Protein AF-A0A6A0H8P9-F1 (afdb_monomer_lite)

Structure (mmCIF, N/CA/C/O backbone):
data_AF-A0A6A0H8P9-F1
#
_entry.id   AF-A0A6A0H8P9-F1
#
loop_
_atom_site.group_PDB
_atom_site.id
_atom_site.type_symbol
_atom_site.label_atom_id
_atom_site.label_alt_id
_atom_site.label_comp_id
_atom_site.label_asym_id
_atom_site.label_entity_id
_atom_site.label_seq_id
_atom_site.pdbx_PDB_ins_code
_atom_site.Cartn_x
_atom_site.Cartn_y
_atom_site.Cartn_z
_atom_site.occupancy
_atom_site.B_iso_or_equiv
_atom_site.auth_seq_id
_atom_site.auth_comp_id
_atom_site.auth_asym_id
_atom_site.auth_atom_id
_atom_site.pdbx_PDB_model_num
ATOM 1 N N . MET A 1 1 ? 25.034 1.886 -21.764 1.00 33.44 1 MET A N 1
ATOM 2 C CA . MET A 1 1 ? 25.353 2.952 -20.780 1.00 33.44 1 MET A CA 1
ATOM 3 C C . MET A 1 1 ? 24.150 3.068 -19.848 1.00 33.44 1 MET A C 1
ATOM 5 O O . MET A 1 1 ? 23.112 3.533 -20.284 1.00 33.44 1 MET A O 1
ATOM 9 N N . ALA A 1 2 ? 24.211 2.507 -18.634 1.00 33.16 2 ALA A N 1
ATOM 10 C CA . ALA A 1 2 ? 23.040 2.436 -17.750 1.00 33.16 2 ALA A CA 1
ATOM 11 C C . ALA A 1 2 ? 22.608 3.848 -17.310 1.00 33.16 2 ALA A C 1
ATOM 13 O O . ALA A 1 2 ? 23.480 4.612 -16.888 1.00 33.16 2 ALA A O 1
ATOM 14 N N . PRO A 1 3 ? 21.312 4.214 -17.357 1.00 43.66 3 PRO A N 1
ATOM 15 C CA . PRO A 1 3 ? 20.876 5.457 -16.753 1.00 43.66 3 PRO A CA 1
ATOM 16 C C . PRO A 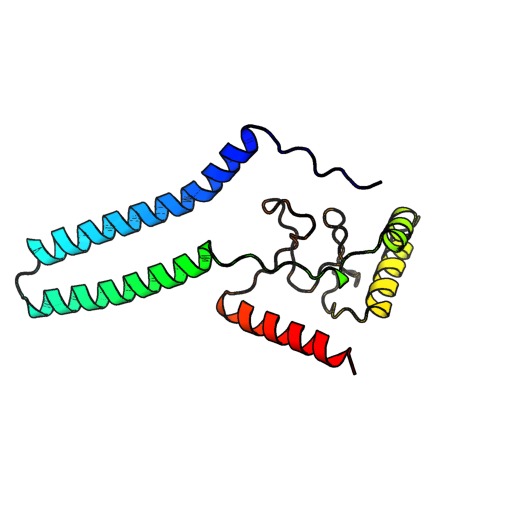1 3 ? 21.058 5.318 -15.243 1.00 43.66 3 PRO A C 1
ATOM 18 O O . PRO A 1 3 ? 20.444 4.487 -14.573 1.00 43.66 3 PRO A O 1
ATOM 21 N N . SER A 1 4 ? 21.978 6.120 -14.732 1.00 40.25 4 SER A N 1
ATOM 22 C CA . SER A 1 4 ? 22.275 6.310 -13.328 1.00 40.25 4 SER A CA 1
ATOM 23 C C . SER A 1 4 ? 21.009 6.746 -12.587 1.00 40.25 4 SER A C 1
ATOM 25 O O . SER A 1 4 ? 20.599 7.905 -12.609 1.00 40.25 4 SER A O 1
ATOM 27 N N . THR A 1 5 ? 20.379 5.801 -11.887 1.00 45.72 5 THR A N 1
ATOM 28 C CA . THR A 1 5 ? 19.373 6.064 -10.853 1.00 45.72 5 THR A CA 1
ATOM 29 C C . THR A 1 5 ? 20.071 6.663 -9.634 1.00 45.72 5 THR A C 1
ATOM 31 O O . THR A 1 5 ? 20.249 6.012 -8.608 1.00 45.72 5 THR A O 1
ATOM 34 N N . SER A 1 6 ? 20.554 7.894 -9.763 1.00 48.97 6 SER A N 1
ATOM 35 C CA . SER A 1 6 ? 21.305 8.579 -8.716 1.00 48.97 6 SER A CA 1
ATOM 36 C C . SER A 1 6 ? 20.880 10.035 -8.588 1.00 48.97 6 SER A C 1
ATOM 38 O O . SER A 1 6 ? 21.733 10.905 -8.617 1.00 48.97 6 SER A O 1
ATOM 40 N N . TYR A 1 7 ? 19.582 10.319 -8.441 1.00 45.12 7 TYR A N 1
ATOM 41 C CA . TYR A 1 7 ? 19.113 11.654 -8.039 1.00 45.12 7 TYR A CA 1
ATOM 42 C C . TYR A 1 7 ? 17.792 11.591 -7.261 1.00 45.12 7 TYR A C 1
ATOM 44 O O . TYR A 1 7 ? 16.760 12.049 -7.732 1.00 45.12 7 TYR A O 1
ATOM 52 N N . LEU A 1 8 ? 17.809 11.042 -6.043 1.00 48.59 8 LEU A N 1
ATOM 53 C CA . LEU A 1 8 ? 16.880 11.503 -4.999 1.00 48.59 8 LEU A CA 1
ATOM 54 C C . LEU A 1 8 ? 17.480 11.371 -3.589 1.00 48.59 8 LEU A C 1
ATOM 56 O O . LEU A 1 8 ? 16.804 11.047 -2.618 1.00 48.59 8 LEU A O 1
ATOM 60 N N . SER A 1 9 ? 18.777 11.630 -3.459 1.00 50.53 9 SER A N 1
ATOM 61 C CA . SER A 1 9 ? 19.473 11.778 -2.179 1.00 50.53 9 SER A CA 1
ATOM 62 C C . SER A 1 9 ? 19.507 13.264 -1.801 1.00 50.53 9 SER A C 1
ATOM 64 O O . SER A 1 9 ? 20.517 13.944 -1.932 1.00 50.53 9 SER A O 1
ATOM 66 N N . GLY A 1 10 ? 18.358 13.782 -1.365 1.00 55.12 10 GLY A N 1
ATOM 67 C CA . GLY A 1 10 ? 18.210 15.119 -0.784 1.00 55.12 10 GLY A CA 1
ATOM 68 C C . GLY A 1 10 ? 17.041 15.157 0.211 1.00 55.12 10 GLY A C 1
ATOM 69 O O . GLY A 1 10 ? 16.266 14.200 0.250 1.00 55.12 10 GLY A O 1
ATOM 70 N N . PRO A 1 11 ? 16.850 16.248 0.982 1.00 54.53 11 PRO A N 1
ATOM 71 C CA . PRO A 1 11 ? 15.748 16.413 1.953 1.00 54.53 11 PRO A CA 1
ATOM 72 C C . PRO A 1 11 ? 14.340 16.169 1.365 1.00 54.53 11 PRO A C 1
ATOM 74 O O . PRO A 1 11 ? 13.385 15.891 2.092 1.00 54.53 11 PRO A O 1
ATOM 77 N N . CYS A 1 12 ? 14.223 16.190 0.036 1.00 58.97 12 CYS A N 1
ATOM 78 C CA . CYS A 1 12 ? 13.029 15.829 -0.716 1.00 58.97 12 CYS A CA 1
ATOM 79 C C . CYS A 1 12 ? 12.606 14.351 -0.538 1.00 58.97 12 CYS A C 1
ATOM 81 O O . CYS A 1 12 ? 11.412 14.072 -0.478 1.00 58.97 12 CYS A O 1
ATOM 83 N N . SER A 1 13 ? 13.533 13.398 -0.360 1.00 61.88 13 SER A N 1
ATOM 84 C CA . SER A 1 13 ? 13.171 11.982 -0.151 1.00 61.88 13 SER A CA 1
ATOM 85 C C . SER A 1 13 ? 12.577 11.719 1.232 1.00 61.88 13 SER A C 1
ATOM 87 O O . SER A 1 13 ? 11.653 10.916 1.359 1.00 61.88 13 SER A O 1
ATOM 89 N N . LEU A 1 14 ? 13.039 12.443 2.258 1.00 66.19 14 LEU A N 1
ATOM 90 C CA . LEU A 1 14 ? 12.452 12.396 3.597 1.00 66.19 14 LEU A CA 1
ATOM 91 C C . LEU A 1 14 ? 11.044 13.001 3.587 1.00 66.19 14 LEU A C 1
ATOM 93 O O . LEU A 1 14 ? 10.121 12.397 4.125 1.00 66.19 14 LEU A O 1
ATOM 97 N N . CYS A 1 15 ? 10.861 14.139 2.911 1.00 67.25 15 CYS A N 1
ATOM 98 C CA . CYS A 1 15 ? 9.558 14.788 2.774 1.00 67.25 15 CYS A CA 1
ATOM 99 C C . CYS A 1 15 ? 8.548 13.890 2.037 1.00 67.25 15 CYS A C 1
ATOM 101 O O . CYS A 1 15 ? 7.428 13.703 2.503 1.00 67.25 15 CYS A O 1
ATOM 103 N N . LEU A 1 16 ? 8.965 13.236 0.948 1.00 67.38 16 LEU A N 1
ATOM 104 C CA . LEU A 1 16 ? 8.132 12.269 0.226 1.00 67.38 16 LEU A CA 1
ATOM 105 C C . LEU A 1 16 ? 7.832 11.021 1.062 1.00 67.38 16 LEU A C 1
ATOM 107 O O . LEU A 1 16 ? 6.720 10.500 1.014 1.00 67.38 16 LEU A O 1
ATOM 111 N N . ARG A 1 17 ? 8.790 10.549 1.867 1.00 69.50 17 ARG A N 1
ATOM 112 C CA . ARG A 1 17 ? 8.567 9.427 2.785 1.00 69.50 17 ARG A CA 1
ATOM 113 C C . ARG A 1 17 ? 7.538 9.796 3.852 1.00 69.50 17 ARG A C 1
ATOM 115 O O . ARG A 1 17 ? 6.608 9.028 4.058 1.00 69.50 17 ARG A O 1
ATOM 122 N N . VAL A 1 18 ? 7.644 10.975 4.464 1.00 75.25 18 VAL A N 1
ATOM 123 C CA . VAL A 1 18 ? 6.668 11.479 5.448 1.00 75.25 18 VAL A CA 1
ATOM 124 C C . VAL A 1 18 ? 5.295 11.7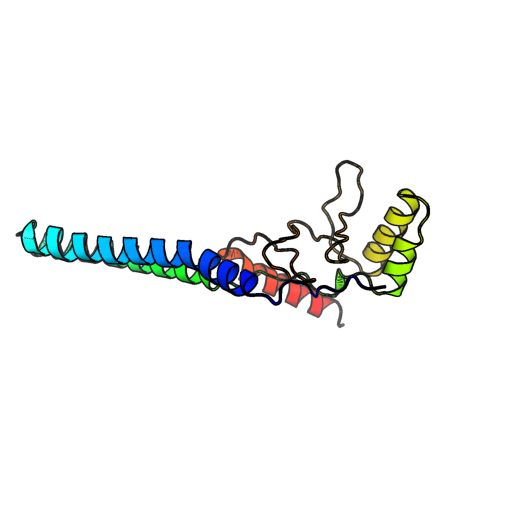00 4.806 1.00 75.25 18 VAL A C 1
ATOM 126 O O . VAL A 1 18 ? 4.288 11.264 5.359 1.00 75.25 18 VAL A O 1
ATOM 129 N N . ALA A 1 19 ? 5.240 12.279 3.605 1.00 76.25 19 ALA A N 1
ATOM 130 C CA . ALA A 1 19 ? 3.993 12.480 2.868 1.00 76.25 19 ALA A CA 1
ATOM 131 C C . ALA A 1 19 ? 3.279 11.156 2.541 1.00 76.25 19 ALA A C 1
ATOM 133 O O . ALA A 1 19 ? 2.052 11.107 2.562 1.00 76.25 19 ALA A O 1
ATOM 134 N N . LYS A 1 20 ? 4.021 10.061 2.311 1.00 76.31 20 LYS A N 1
ATOM 135 C CA . LYS A 1 20 ? 3.437 8.718 2.129 1.00 76.31 20 LYS A CA 1
ATOM 136 C C . LYS A 1 20 ? 2.818 8.151 3.412 1.00 76.31 20 LYS A C 1
ATOM 138 O O . LYS A 1 20 ? 1.860 7.391 3.320 1.00 76.31 20 LYS A O 1
ATOM 143 N N . TRP A 1 21 ? 3.318 8.531 4.590 1.00 82.44 21 TRP A N 1
ATOM 144 C CA . TRP A 1 21 ? 2.764 8.104 5.885 1.00 82.44 21 TRP A CA 1
ATOM 145 C C . TRP A 1 21 ? 1.622 8.991 6.390 1.00 82.44 21 TRP A C 1
ATOM 147 O O . TRP A 1 21 ? 0.825 8.543 7.211 1.00 82.44 21 TRP A O 1
ATOM 157 N N . LEU A 1 22 ? 1.490 10.216 5.879 1.00 84.31 22 LEU A N 1
ATOM 158 C CA . LEU A 1 22 ? 0.408 11.139 6.229 1.00 84.31 22 LEU A CA 1
ATOM 159 C C . LEU A 1 22 ? -1.004 10.533 6.085 1.00 84.31 22 LEU A C 1
ATOM 161 O O . LEU A 1 22 ? -1.755 10.598 7.062 1.00 84.31 22 LEU A O 1
ATOM 165 N N . PRO A 1 23 ? -1.388 9.898 4.955 1.00 84.75 23 PRO A N 1
ATOM 166 C CA . PRO A 1 23 ? -2.704 9.268 4.846 1.00 84.75 23 PRO A CA 1
ATOM 167 C C . PRO A 1 23 ? -2.874 8.121 5.848 1.00 84.75 23 PRO A C 1
ATOM 169 O O . PRO A 1 23 ? -3.951 7.960 6.413 1.00 84.75 23 PRO A O 1
ATOM 172 N N . VAL A 1 24 ? -1.808 7.367 6.132 1.00 87.31 24 VAL A N 1
ATOM 173 C CA . VAL A 1 24 ? -1.862 6.248 7.080 1.00 87.31 24 VAL A CA 1
ATOM 174 C C . VAL A 1 24 ? -2.147 6.738 8.500 1.00 87.31 24 VAL A C 1
ATOM 176 O O . VAL A 1 24 ? -3.027 6.204 9.176 1.00 87.31 24 VAL A O 1
ATOM 179 N N . ILE A 1 25 ? -1.431 7.776 8.938 1.00 88.44 25 ILE A N 1
ATOM 180 C CA . ILE A 1 25 ? -1.594 8.383 10.264 1.00 88.44 25 ILE A CA 1
ATOM 181 C C . ILE A 1 25 ? -2.987 9.006 10.401 1.00 88.44 25 ILE A C 1
ATOM 183 O O . ILE A 1 25 ? -3.626 8.848 11.439 1.00 88.44 25 ILE A O 1
ATOM 187 N N . PHE A 1 26 ? -3.483 9.666 9.351 1.00 90.50 26 PHE A N 1
ATOM 188 C CA . PHE A 1 26 ? -4.811 10.280 9.348 1.00 90.50 26 PHE A CA 1
ATOM 189 C C . PHE A 1 26 ? -5.931 9.253 9.567 1.00 90.50 26 PHE A C 1
ATOM 191 O O . PHE A 1 26 ? -6.801 9.459 10.415 1.00 90.50 26 PHE A O 1
ATOM 198 N N . ILE A 1 27 ? -5.881 8.116 8.866 1.00 90.12 27 ILE A N 1
ATOM 199 C CA . ILE A 1 27 ? -6.868 7.041 9.039 1.00 90.12 27 ILE A CA 1
ATOM 200 C C . ILE A 1 27 ? -6.793 6.448 10.450 1.00 90.12 27 ILE A C 1
ATOM 202 O O . ILE A 1 27 ? -7.827 6.280 11.095 1.00 90.12 27 ILE A O 1
ATOM 206 N N . VAL A 1 28 ? -5.588 6.191 10.971 1.00 89.38 28 VAL A N 1
ATOM 207 C CA . VAL A 1 28 ? -5.415 5.683 12.343 1.00 89.38 28 VAL A CA 1
ATOM 208 C C . VAL A 1 28 ? -5.983 6.666 13.371 1.00 89.38 28 VAL A C 1
ATOM 210 O O . VAL A 1 28 ? -6.687 6.247 14.288 1.00 89.38 28 VAL A O 1
ATOM 213 N N . ALA A 1 29 ? -5.754 7.970 13.199 1.00 92.12 29 ALA A N 1
ATOM 214 C CA . ALA A 1 29 ? -6.284 8.996 14.094 1.00 92.12 29 ALA A CA 1
ATOM 215 C C . ALA A 1 29 ? -7.823 9.010 14.122 1.00 92.12 29 ALA A C 1
ATOM 217 O O . ALA A 1 29 ? -8.416 9.038 15.202 1.00 92.12 29 ALA A O 1
ATOM 218 N N . ILE A 1 30 ? -8.479 8.925 12.958 1.00 92.44 30 ILE A N 1
ATOM 219 C CA . ILE A 1 30 ? -9.948 8.855 12.868 1.00 92.44 30 ILE A CA 1
ATOM 220 C C . ILE A 1 30 ? -10.485 7.587 13.543 1.00 92.44 30 ILE A C 1
ATOM 222 O O . ILE A 1 30 ? -11.488 7.638 14.257 1.00 92.44 30 ILE A O 1
ATOM 226 N N . VAL A 1 31 ? -9.823 6.444 13.357 1.00 91.31 31 VAL A N 1
ATOM 227 C CA . VAL A 1 31 ? -10.237 5.169 13.968 1.00 91.31 31 VAL A CA 1
ATOM 228 C C . VAL A 1 31 ? -10.114 5.221 15.492 1.00 91.31 31 VAL A C 1
ATOM 230 O O . VAL A 1 31 ? -11.041 4.829 16.197 1.00 91.31 31 VAL A O 1
ATOM 233 N N . VAL A 1 32 ? -9.020 5.771 16.023 1.00 90.38 32 VAL A N 1
ATOM 234 C CA . VAL A 1 32 ? -8.843 5.947 17.475 1.00 90.38 32 VAL A CA 1
ATOM 235 C C . VAL A 1 32 ? -9.894 6.901 18.047 1.00 90.38 32 VAL A C 1
ATOM 237 O O . VAL A 1 32 ? -10.493 6.618 19.086 1.00 90.38 32 VAL A O 1
ATOM 240 N N . TRP A 1 33 ? -10.163 8.012 17.360 1.00 92.56 33 TRP A N 1
ATOM 241 C CA . TRP A 1 33 ? -11.166 8.975 17.807 1.00 92.56 33 TRP A CA 1
ATOM 242 C C . TRP A 1 33 ? -12.586 8.395 17.776 1.00 92.56 33 TRP A C 1
ATOM 244 O O . TRP A 1 33 ? -13.336 8.535 18.742 1.00 92.56 33 TRP A O 1
ATOM 254 N N . SER A 1 34 ? -12.948 7.684 16.705 1.00 91.56 34 SER A N 1
ATOM 255 C CA . SER A 1 34 ? -14.252 7.017 16.600 1.00 91.56 34 SER A CA 1
ATOM 256 C C . SER A 1 34 ? -14.425 5.910 17.644 1.00 91.56 34 SER A C 1
ATOM 258 O O . SER A 1 34 ? -15.503 5.804 18.228 1.00 91.56 34 SER A O 1
ATOM 260 N N . TYR A 1 35 ? -13.361 5.165 17.974 1.00 90.38 35 TYR A N 1
ATOM 261 C CA . TYR A 1 35 ? -13.358 4.212 19.088 1.00 90.38 35 TYR A CA 1
ATOM 262 C C . TYR A 1 35 ? -13.681 4.892 20.418 1.00 90.38 35 TYR A C 1
ATOM 264 O O . TYR A 1 35 ? -14.563 4.437 21.149 1.00 90.38 35 TYR A O 1
ATOM 272 N N . TYR A 1 36 ? -13.018 6.010 20.712 1.00 90.12 36 TYR A N 1
ATOM 273 C CA . TYR A 1 36 ? -13.291 6.783 21.920 1.00 90.12 36 TYR A CA 1
ATOM 274 C C . TYR A 1 36 ? -14.746 7.273 21.967 1.00 90.12 36 TYR A C 1
ATOM 276 O O . TYR A 1 36 ? -15.435 7.061 22.966 1.00 90.12 36 TYR A O 1
ATOM 284 N N . ALA A 1 37 ? -15.243 7.865 20.877 1.00 89.44 37 ALA A N 1
ATOM 285 C CA . ALA A 1 37 ? -16.615 8.359 20.800 1.00 89.44 37 ALA A CA 1
ATOM 286 C C . ALA A 1 37 ? -17.647 7.231 20.997 1.00 89.44 37 ALA A C 1
ATOM 288 O O . ALA A 1 37 ? -18.588 7.376 21.778 1.00 89.44 37 ALA A O 1
ATOM 289 N N . TYR A 1 38 ? -17.451 6.079 20.356 1.00 87.50 38 TYR A N 1
ATOM 290 C CA . TYR A 1 38 ? -18.391 4.961 20.424 1.00 87.50 38 TYR A CA 1
ATOM 291 C C . TYR A 1 38 ? -18.393 4.255 21.791 1.00 87.50 38 TYR A C 1
ATOM 293 O O . TYR A 1 38 ? -19.452 3.930 22.338 1.00 87.50 38 TYR A O 1
ATOM 301 N N . VAL A 1 39 ? -17.215 4.023 22.378 1.00 86.88 39 VAL A N 1
ATOM 302 C CA . VAL A 1 39 ? -17.097 3.313 23.662 1.00 86.88 39 VAL A CA 1
ATOM 303 C C . VAL A 1 39 ? -17.484 4.211 24.834 1.00 86.88 39 VAL A C 1
ATOM 305 O O . VAL A 1 39 ? -18.193 3.764 25.733 1.00 86.88 39 VAL A O 1
ATOM 308 N N . ILE A 1 40 ? -17.067 5.477 24.835 1.00 83.31 40 ILE A N 1
ATOM 309 C CA . ILE A 1 40 ? -17.332 6.376 25.961 1.00 83.31 40 ILE A CA 1
ATOM 310 C C . ILE A 1 40 ? -18.692 7.057 25.808 1.00 83.31 40 ILE A C 1
ATOM 312 O O . ILE A 1 40 ? -19.553 6.895 26.670 1.00 83.31 40 ILE A O 1
ATOM 316 N N . GLN A 1 41 ? -18.942 7.775 24.710 1.00 83.00 41 GLN A N 1
ATOM 317 C CA . GLN A 1 41 ? -20.176 8.563 24.611 1.00 83.00 41 GLN A CA 1
ATOM 318 C C . GLN A 1 41 ? -21.417 7.692 24.409 1.00 83.00 41 GLN A C 1
ATOM 320 O O . GLN A 1 41 ? -22.440 7.899 25.062 1.00 83.00 41 GLN A O 1
ATOM 325 N N . LEU A 1 42 ? -21.334 6.677 23.550 1.00 81.69 42 LEU A N 1
ATOM 326 C CA . LEU A 1 42 ? -22.507 5.870 23.219 1.00 81.69 42 LEU A CA 1
ATOM 327 C C . LEU A 1 42 ? -22.760 4.769 24.261 1.00 81.69 42 LEU A C 1
ATOM 329 O O . LEU A 1 42 ? -23.876 4.614 24.753 1.00 81.69 42 LEU A O 1
ATOM 333 N N . ASN A 1 43 ? -21.720 4.031 24.658 1.00 79.44 43 ASN A N 1
ATOM 334 C CA . ASN A 1 43 ? -21.880 2.880 25.552 1.00 79.44 43 ASN A CA 1
ATOM 335 C C . ASN A 1 43 ? -21.887 3.223 27.050 1.00 79.44 43 ASN A C 1
ATOM 337 O O . ASN A 1 43 ? -22.472 2.466 27.825 1.00 79.44 43 ASN A O 1
ATOM 341 N N . ILE A 1 44 ? -21.232 4.300 27.501 1.00 76.38 44 ILE A N 1
ATOM 342 C CA . ILE A 1 44 ? -21.242 4.682 28.927 1.00 76.38 44 ILE A CA 1
ATOM 343 C C . ILE A 1 44 ? -22.325 5.719 29.217 1.00 76.38 44 ILE A C 1
ATOM 345 O O . ILE A 1 44 ? -22.999 5.584 30.232 1.00 76.38 44 ILE A O 1
ATOM 349 N N . LEU A 1 45 ? -22.512 6.714 28.344 1.00 76.62 45 LEU A N 1
ATOM 350 C CA . LEU A 1 45 ? -23.395 7.848 28.643 1.00 76.62 45 LEU A CA 1
ATOM 351 C C . LEU A 1 45 ? -24.819 7.713 28.081 1.00 76.62 45 LEU A C 1
ATOM 353 O O . LEU A 1 45 ? -25.716 8.357 28.610 1.00 76.62 45 LEU A O 1
ATOM 357 N N . THR A 1 46 ? -25.048 6.905 27.036 1.00 80.75 46 THR A N 1
ATOM 358 C CA . THR A 1 46 ? -26.357 6.862 26.342 1.00 80.75 46 THR A CA 1
ATOM 359 C C . THR A 1 46 ? -27.154 5.577 26.593 1.00 80.75 46 THR A C 1
ATOM 361 O O . THR A 1 46 ? -28.378 5.622 26.691 1.00 80.75 46 THR A O 1
ATOM 364 N N . ILE A 1 47 ? -26.502 4.412 26.676 1.00 82.12 47 ILE A N 1
ATOM 365 C CA . ILE A 1 47 ? -27.197 3.119 26.809 1.00 82.12 47 ILE A CA 1
ATOM 366 C C . ILE A 1 47 ? -27.186 2.633 28.261 1.00 82.12 47 ILE A C 1
ATOM 368 O O . ILE A 1 47 ? -26.161 2.189 28.770 1.00 82.12 47 ILE A O 1
ATOM 372 N N . GLU A 1 48 ? -28.360 2.626 28.893 1.00 81.06 48 GLU A N 1
ATOM 373 C CA . GLU A 1 48 ? -28.541 2.149 30.274 1.00 81.06 48 GLU A CA 1
ATOM 374 C C . GLU A 1 48 ? -28.601 0.611 30.382 1.00 81.06 48 GLU A C 1
ATOM 376 O O . GLU A 1 48 ? -28.196 0.024 31.383 1.00 81.06 48 GLU A O 1
ATOM 381 N N . SER A 1 49 ? -29.082 -0.078 29.337 1.00 88.12 49 SER A N 1
ATOM 382 C CA . SER A 1 49 ? -29.238 -1.540 29.350 1.00 88.12 49 SER A CA 1
ATOM 383 C C . SER A 1 49 ? -27.918 -2.270 29.082 1.00 88.12 49 SER A C 1
ATOM 385 O O . SER A 1 49 ? -27.356 -2.184 27.987 1.00 88.12 49 SER A O 1
ATOM 387 N N . ILE A 1 50 ? -27.488 -3.085 30.051 1.00 85.56 50 ILE A N 1
ATOM 388 C CA . ILE A 1 50 ? -26.254 -3.887 29.987 1.00 85.56 50 ILE A CA 1
ATOM 389 C C . ILE A 1 50 ? -26.250 -4.830 28.774 1.00 85.56 50 ILE A C 1
ATOM 391 O O . ILE A 1 50 ? -25.241 -4.937 28.085 1.00 85.56 50 ILE A O 1
ATOM 395 N N . VAL A 1 51 ? -27.378 -5.476 28.459 1.00 88.62 51 VAL A N 1
ATOM 396 C CA . VAL A 1 51 ? -27.458 -6.441 27.345 1.00 88.62 51 VAL A CA 1
ATOM 397 C C . VAL A 1 51 ? -27.213 -5.757 25.997 1.00 88.62 51 VAL A C 1
ATOM 399 O O . VAL A 1 51 ? -26.421 -6.242 25.189 1.00 88.62 51 VAL A O 1
ATOM 402 N N . LYS A 1 52 ? -27.844 -4.596 25.767 1.00 85.94 52 LYS A N 1
ATOM 403 C CA . LYS A 1 52 ? -27.664 -3.817 24.530 1.00 85.94 52 LYS A CA 1
ATOM 404 C C . LYS A 1 52 ? -26.233 -3.291 24.414 1.00 85.94 52 LYS A C 1
ATOM 406 O O . LYS A 1 52 ? -25.636 -3.393 23.347 1.00 85.94 52 LYS A O 1
ATOM 411 N N . LYS A 1 53 ? -25.673 -2.796 25.521 1.00 86.12 53 LYS A N 1
ATOM 412 C CA . LYS A 1 53 ? -24.284 -2.329 25.614 1.00 86.12 53 LYS A CA 1
ATOM 413 C C . LYS A 1 53 ? -23.290 -3.424 25.219 1.00 86.12 53 LYS A C 1
ATOM 415 O O . LYS A 1 53 ? -22.436 -3.206 24.365 1.00 86.12 53 LYS A O 1
ATOM 420 N N . THR A 1 54 ? -23.442 -4.625 25.778 1.00 87.38 54 THR A N 1
ATOM 421 C CA . THR A 1 54 ? -22.574 -5.766 25.454 1.00 87.38 54 THR A CA 1
ATOM 422 C C . THR A 1 54 ? -22.670 -6.151 23.979 1.00 87.38 54 THR A C 1
ATOM 424 O O . THR A 1 54 ? -21.642 -6.347 23.336 1.00 87.38 54 THR A O 1
ATOM 427 N N . LEU A 1 55 ? -23.880 -6.209 23.414 1.00 90.12 55 LEU A N 1
ATOM 428 C CA . LEU A 1 55 ? -24.078 -6.592 22.014 1.00 90.12 55 LEU A CA 1
ATOM 429 C C . LEU A 1 55 ? -23.475 -5.564 21.043 1.00 90.12 55 LEU A C 1
ATOM 431 O O . LEU A 1 55 ? -22.761 -5.939 20.113 1.00 90.12 55 LEU A O 1
ATOM 435 N N . TYR A 1 56 ? -23.694 -4.270 21.286 1.00 86.88 56 TYR A N 1
ATOM 436 C CA . TYR A 1 56 ? -23.128 -3.200 20.464 1.00 86.88 56 TYR A CA 1
ATOM 437 C C . TYR A 1 56 ? -21.606 -3.102 20.563 1.00 86.88 56 TYR A C 1
ATOM 439 O O . TYR A 1 56 ? -20.959 -2.823 19.551 1.00 86.88 56 TYR A O 1
ATOM 447 N N . LEU A 1 57 ? -21.022 -3.346 21.742 1.00 88.56 57 LEU A N 1
ATOM 448 C CA . LEU A 1 57 ? -19.569 -3.431 21.898 1.00 88.56 57 LEU A CA 1
ATOM 449 C C . LEU A 1 57 ? -18.997 -4.639 21.162 1.00 88.56 57 LEU A C 1
ATOM 451 O O . LEU A 1 57 ? -17.976 -4.497 20.494 1.00 88.56 57 LEU A O 1
ATOM 455 N N . LEU A 1 58 ? -19.645 -5.802 21.252 1.00 91.25 58 LEU A N 1
ATOM 456 C CA . LEU A 1 58 ? -19.163 -7.028 20.622 1.00 91.25 58 LEU A CA 1
ATOM 457 C C . LEU A 1 58 ? -19.127 -6.892 19.097 1.00 91.25 58 LEU A C 1
ATOM 459 O O . LEU A 1 58 ? -18.081 -7.114 18.492 1.00 91.25 58 LEU A O 1
ATOM 463 N N . VAL A 1 59 ? -20.232 -6.459 18.481 1.00 91.19 59 VAL A N 1
ATOM 464 C CA . VAL A 1 59 ? -20.298 -6.254 17.023 1.00 91.19 59 VAL A CA 1
ATOM 465 C C . VAL A 1 59 ? -19.260 -5.228 16.571 1.00 91.19 59 VAL A C 1
ATOM 467 O O . VAL A 1 59 ? -18.545 -5.456 15.596 1.00 91.19 59 VAL A O 1
ATOM 470 N N . TYR A 1 60 ? -19.124 -4.126 17.308 1.00 89.06 60 TYR A N 1
ATOM 471 C CA . TYR A 1 60 ? -18.150 -3.090 16.992 1.00 89.06 60 TYR A CA 1
ATOM 472 C C . TYR A 1 60 ? -16.703 -3.601 17.046 1.00 89.06 60 TYR A C 1
ATOM 474 O O . TYR A 1 60 ? -15.931 -3.332 16.130 1.00 89.06 60 TYR A O 1
ATOM 482 N N . HIS A 1 61 ? -16.335 -4.385 18.065 1.00 90.38 61 HIS A N 1
ATOM 483 C CA . HIS A 1 61 ? -14.986 -4.950 18.164 1.00 90.38 61 HIS A CA 1
ATOM 484 C C . HIS A 1 61 ? -14.692 -5.948 17.045 1.00 90.38 61 HIS A C 1
ATOM 486 O O . HIS A 1 61 ? -13.590 -5.929 16.505 1.00 90.38 61 HIS A O 1
ATOM 492 N N . VAL A 1 62 ? -15.662 -6.778 16.648 1.00 92.69 62 VAL A N 1
ATOM 493 C CA . VAL A 1 62 ? -15.492 -7.687 15.501 1.00 92.69 62 VAL A CA 1
ATOM 494 C C . VAL A 1 62 ? -15.200 -6.892 14.226 1.00 92.69 62 VAL A C 1
ATOM 496 O O . VAL A 1 62 ? -14.242 -7.199 13.517 1.00 92.69 62 VAL A O 1
ATOM 499 N N . LEU A 1 63 ? -15.969 -5.833 13.960 1.00 90.94 63 LEU A N 1
ATOM 500 C CA . LEU A 1 63 ? -15.741 -4.959 12.807 1.00 90.94 63 LEU A CA 1
ATOM 501 C C . LEU A 1 63 ? -14.391 -4.236 12.888 1.00 90.94 63 LEU A C 1
ATOM 503 O O . LEU A 1 63 ? -13.689 -4.150 11.883 1.00 90.94 63 LEU A O 1
ATOM 507 N N . LEU A 1 64 ? -13.998 -3.764 14.074 1.00 90.31 64 LEU A N 1
ATOM 508 C CA . LEU A 1 64 ? -12.713 -3.101 14.295 1.00 90.31 64 LEU A CA 1
ATOM 509 C C . LEU A 1 64 ? -11.537 -4.049 14.045 1.00 90.31 64 LEU A C 1
ATOM 511 O O . LEU A 1 64 ? -10.564 -3.651 13.411 1.00 90.31 64 LEU A O 1
ATOM 515 N N . ILE A 1 65 ? -11.629 -5.300 14.502 1.00 91.50 65 ILE A N 1
ATOM 516 C CA . ILE A 1 65 ? -10.604 -6.325 14.275 1.00 91.50 65 ILE A CA 1
ATOM 517 C C . ILE A 1 65 ? -10.493 -6.640 12.782 1.00 91.50 65 ILE A C 1
ATOM 519 O O . ILE A 1 65 ? -9.386 -6.657 12.251 1.00 91.50 65 ILE A O 1
ATOM 523 N N . LEU A 1 66 ? -11.618 -6.837 12.086 1.00 89.50 66 LEU A N 1
ATOM 524 C CA . LEU A 1 66 ? -11.622 -7.082 10.639 1.00 89.50 66 LEU A CA 1
ATOM 525 C C . LEU A 1 66 ? -11.044 -5.894 9.859 1.00 89.50 66 LEU A C 1
ATOM 527 O O . LEU A 1 66 ? -10.226 -6.080 8.954 1.00 89.50 66 LEU A O 1
ATOM 531 N N . PHE A 1 67 ? -11.420 -4.671 10.237 1.00 89.50 67 PHE A N 1
ATOM 532 C CA . PHE A 1 67 ? -10.872 -3.451 9.656 1.00 89.50 67 PHE A CA 1
ATOM 533 C C . PHE A 1 67 ? -9.361 -3.369 9.890 1.00 89.50 67 PHE A C 1
ATOM 535 O O . PHE A 1 67 ? -8.607 -3.268 8.926 1.00 89.50 67 PHE A O 1
ATOM 542 N N . ALA A 1 68 ? -8.907 -3.493 11.139 1.00 88.69 68 ALA A N 1
ATOM 543 C CA . ALA A 1 68 ? -7.493 -3.434 11.493 1.00 88.69 68 ALA A CA 1
ATOM 544 C C . ALA A 1 68 ? -6.680 -4.517 10.774 1.00 88.69 68 ALA A C 1
ATOM 546 O O . ALA A 1 68 ? -5.600 -4.227 10.268 1.00 88.69 68 ALA A O 1
ATOM 547 N N . TRP A 1 69 ? -7.218 -5.734 10.658 1.00 86.81 69 TRP A N 1
ATOM 548 C CA . TRP A 1 69 ? -6.590 -6.828 9.923 1.00 86.81 69 TRP A CA 1
ATOM 549 C C . TRP A 1 69 ? -6.430 -6.501 8.437 1.00 86.81 69 TRP A C 1
ATOM 551 O O . TRP A 1 69 ? -5.327 -6.570 7.901 1.00 86.81 69 TRP A O 1
ATOM 561 N N . SER A 1 70 ? -7.512 -6.101 7.763 1.00 85.75 70 SER A N 1
ATOM 562 C CA . SER A 1 70 ? -7.469 -5.749 6.336 1.00 85.75 70 SER A CA 1
ATOM 563 C C . SER A 1 70 ? -6.559 -4.545 6.056 1.00 85.75 70 SER A C 1
ATOM 565 O O . SER A 1 70 ? -5.816 -4.529 5.072 1.00 85.75 70 SER A O 1
ATOM 567 N N . TYR A 1 71 ? -6.553 -3.565 6.958 1.00 87.25 71 TYR A N 1
ATOM 568 C CA . TYR A 1 71 ? -5.719 -2.375 6.873 1.00 87.25 71 TYR A CA 1
ATOM 569 C C . TYR A 1 71 ? -4.240 -2.701 7.088 1.00 87.25 71 TYR A C 1
ATOM 571 O O . TYR A 1 71 ? -3.390 -2.255 6.318 1.00 87.25 71 TYR A O 1
ATOM 579 N N . TRP A 1 72 ? -3.938 -3.549 8.076 1.00 83.44 72 TRP A N 1
ATOM 580 C CA . TRP A 1 72 ? -2.594 -4.067 8.314 1.00 83.44 72 TRP A CA 1
ATOM 581 C C . TRP A 1 72 ? -2.059 -4.786 7.079 1.00 83.44 72 TRP A C 1
ATOM 583 O O . TRP A 1 72 ? -0.977 -4.460 6.597 1.00 83.44 72 TRP A O 1
ATOM 593 N N . GLN A 1 73 ? -2.844 -5.709 6.516 1.00 79.12 73 GLN A N 1
ATOM 594 C CA . GLN A 1 73 ? -2.477 -6.390 5.276 1.00 79.12 73 GLN A CA 1
ATOM 595 C C . GLN A 1 73 ? -2.230 -5.375 4.153 1.00 79.12 73 GLN A C 1
ATOM 597 O O . GLN A 1 73 ? -1.219 -5.464 3.474 1.00 79.12 73 GLN A O 1
ATOM 602 N N . THR A 1 74 ? -3.074 -4.357 3.991 1.00 81.06 74 THR A N 1
ATOM 603 C CA . THR A 1 74 ? -2.906 -3.357 2.921 1.00 81.06 74 THR A CA 1
ATOM 604 C C . THR A 1 74 ? -1.614 -2.540 3.052 1.00 81.06 74 THR A C 1
ATOM 606 O O . THR A 1 74 ? -0.978 -2.250 2.043 1.00 81.06 74 THR A O 1
ATOM 609 N N . ILE A 1 75 ? -1.208 -2.172 4.270 1.00 82.12 75 ILE A N 1
ATOM 610 C CA . ILE A 1 75 ? 0.004 -1.366 4.498 1.00 82.12 75 ILE A CA 1
ATOM 611 C C . ILE A 1 75 ? 1.277 -2.202 4.386 1.00 82.12 75 ILE A C 1
ATOM 613 O O . ILE A 1 75 ? 2.270 -1.733 3.833 1.00 82.12 75 ILE A O 1
ATOM 617 N N . PHE A 1 76 ? 1.261 -3.410 4.949 1.00 76.56 76 PHE A N 1
ATOM 618 C CA . PHE A 1 76 ? 2.455 -4.243 5.084 1.00 76.56 76 PHE A CA 1
ATOM 619 C C . PHE A 1 76 ? 2.598 -5.300 3.987 1.00 76.56 76 PHE A C 1
ATOM 621 O O . PHE A 1 76 ? 3.611 -5.994 3.954 1.00 76.56 76 PHE A O 1
ATOM 628 N N . THR A 1 77 ? 1.629 -5.432 3.075 1.00 74.12 77 THR A N 1
ATOM 629 C CA . THR A 1 77 ? 1.814 -6.270 1.885 1.00 74.12 77 THR A CA 1
ATOM 630 C C . THR A 1 77 ? 2.805 -5.589 0.954 1.00 74.12 77 THR A C 1
ATOM 632 O O . THR A 1 77 ? 2.508 -4.562 0.341 1.00 74.12 77 THR A O 1
ATOM 635 N N . GLU A 1 78 ? 3.989 -6.181 0.838 1.00 62.50 78 GLU A N 1
ATOM 636 C CA . GLU A 1 78 ? 4.972 -5.774 -0.155 1.00 62.50 78 GLU A CA 1
ATOM 637 C C . GLU A 1 78 ? 4.433 -6.003 -1.571 1.00 62.50 78 GLU A C 1
ATOM 639 O O . GLU A 1 78 ? 3.727 -6.971 -1.864 1.00 62.50 78 GLU A O 1
ATOM 644 N N . ILE A 1 79 ? 4.771 -5.085 -2.471 1.00 65.00 79 ILE A N 1
ATOM 645 C CA . ILE A 1 79 ? 4.386 -5.186 -3.874 1.00 65.00 79 ILE A CA 1
ATOM 646 C C . ILE A 1 79 ? 5.178 -6.335 -4.504 1.00 65.00 79 ILE A C 1
ATOM 648 O O . ILE A 1 79 ? 6.402 -6.379 -4.404 1.00 65.00 79 ILE A O 1
ATOM 652 N N . GLY A 1 80 ? 4.490 -7.241 -5.203 1.00 60.97 80 GLY A N 1
ATOM 653 C CA . GLY A 1 80 ? 5.146 -8.304 -5.962 1.00 60.97 80 GLY A CA 1
ATOM 654 C C . GLY A 1 80 ? 6.067 -7.734 -7.046 1.00 60.97 80 GLY A C 1
ATOM 655 O O . GLY A 1 80 ? 5.628 -6.955 -7.895 1.00 60.97 80 GLY A O 1
ATOM 656 N N . TYR A 1 81 ? 7.338 -8.135 -7.025 1.00 66.56 81 TYR A N 1
ATOM 657 C CA . TYR A 1 81 ? 8.342 -7.714 -8.002 1.00 66.56 81 TYR A CA 1
ATOM 658 C C . TYR A 1 81 ? 8.331 -8.604 -9.246 1.00 66.56 81 TYR A C 1
ATOM 660 O O . TYR A 1 81 ? 8.084 -9.809 -9.173 1.00 66.56 81 TYR A O 1
ATOM 668 N N . VAL A 1 82 ? 8.661 -8.017 -10.399 1.00 69.81 82 VAL A N 1
ATOM 669 C CA . VAL A 1 82 ? 8.836 -8.791 -11.633 1.00 69.81 82 VAL A CA 1
ATOM 670 C C . VAL A 1 82 ? 10.098 -9.659 -11.519 1.00 69.81 82 VAL A C 1
ATOM 672 O O . VAL A 1 82 ? 11.171 -9.131 -11.210 1.00 69.81 82 VAL A O 1
ATOM 675 N N . PRO A 1 83 ? 10.013 -10.978 -11.782 1.00 71.75 83 PRO A N 1
ATOM 676 C CA . PRO A 1 83 ? 11.180 -11.851 -11.761 1.00 71.75 83 PRO A CA 1
ATOM 677 C C . PRO A 1 83 ? 12.245 -11.406 -12.774 1.00 71.75 83 PRO A C 1
ATOM 679 O O . PRO A 1 83 ? 11.926 -10.972 -13.882 1.00 71.75 83 PRO A O 1
ATOM 682 N N . LYS A 1 84 ? 13.527 -11.590 -12.433 1.00 72.88 84 LYS A N 1
ATOM 683 C CA . LYS A 1 84 ? 14.673 -11.160 -13.263 1.00 72.88 84 LYS A CA 1
ATOM 684 C C . LYS A 1 84 ? 14.687 -11.762 -14.676 1.00 72.88 84 LYS A C 1
ATOM 686 O O . LYS A 1 84 ? 15.320 -11.194 -15.553 1.00 72.88 84 LYS A O 1
ATOM 691 N N . GLN A 1 85 ? 13.977 -12.866 -14.910 1.00 76.75 85 GLN A N 1
ATOM 692 C CA . GLN A 1 85 ? 13.847 -13.501 -16.230 1.00 76.75 85 GLN A CA 1
ATOM 693 C C . GLN A 1 85 ? 13.138 -12.625 -17.280 1.00 76.75 85 GLN A C 1
ATOM 695 O O . GLN A 1 85 ? 13.332 -12.827 -18.470 1.00 76.75 85 GLN A O 1
ATOM 700 N N . PHE A 1 86 ? 12.336 -11.640 -16.856 1.00 78.94 86 PHE A N 1
ATOM 701 C CA . PHE A 1 86 ? 11.709 -10.669 -17.765 1.00 78.94 86 PHE A CA 1
ATOM 702 C C . PHE A 1 86 ? 12.631 -9.488 -18.097 1.00 78.94 86 PHE A C 1
ATOM 704 O O . PHE A 1 86 ? 12.258 -8.617 -18.886 1.00 78.94 86 PHE A O 1
ATOM 711 N N . ARG A 1 87 ? 13.812 -9.417 -17.469 1.00 82.12 87 ARG A N 1
ATOM 712 C CA . ARG A 1 87 ? 14.802 -8.371 -17.710 1.00 82.12 87 ARG A CA 1
ATOM 713 C C . ARG A 1 87 ? 15.585 -8.698 -18.966 1.00 82.12 87 ARG A C 1
ATOM 715 O O . ARG A 1 87 ? 16.097 -9.809 -19.085 1.00 82.12 87 ARG A O 1
ATOM 722 N N . LEU A 1 88 ? 15.749 -7.717 -19.848 1.00 83.25 88 LEU A N 1
ATOM 723 C CA . LEU A 1 88 ? 16.651 -7.885 -20.980 1.00 83.25 88 LEU A CA 1
ATOM 724 C C . LEU A 1 88 ? 18.102 -7.913 -20.465 1.00 83.25 88 LEU A C 1
ATOM 726 O O . LEU A 1 88 ? 18.513 -6.984 -19.758 1.00 83.25 88 LEU A O 1
ATOM 730 N N . PRO A 1 89 ? 18.884 -8.962 -20.774 1.00 83.75 89 PRO A N 1
ATOM 731 C CA . PRO A 1 89 ? 20.310 -8.968 -20.491 1.00 83.75 89 PRO A CA 1
ATOM 732 C C . PRO A 1 89 ? 21.012 -7.892 -21.339 1.00 83.75 89 PRO A C 1
ATOM 734 O O . PRO A 1 89 ? 20.498 -7.527 -22.397 1.00 83.75 89 PRO A O 1
ATOM 737 N N . PRO A 1 90 ? 22.195 -7.403 -20.924 1.00 84.19 90 PRO A N 1
ATOM 738 C CA . PRO A 1 90 ? 22.872 -6.284 -21.586 1.00 84.19 90 PRO A CA 1
ATOM 739 C C . PRO A 1 90 ? 23.048 -6.456 -23.100 1.00 84.19 90 PRO A C 1
ATOM 741 O O . PRO A 1 90 ? 22.806 -5.515 -23.839 1.00 84.19 90 PRO A O 1
ATOM 744 N N . ALA A 1 91 ? 23.368 -7.668 -23.566 1.00 84.81 91 ALA A N 1
ATOM 745 C CA . ALA A 1 91 ? 23.550 -7.950 -24.992 1.00 84.81 91 ALA A CA 1
ATOM 746 C C . ALA A 1 91 ? 22.263 -7.770 -25.825 1.00 84.81 91 ALA A C 1
ATOM 748 O O . ALA A 1 91 ? 22.308 -7.247 -26.933 1.00 84.81 91 ALA A O 1
ATOM 749 N N . GLU A 1 92 ? 21.109 -8.181 -25.292 1.00 85.19 92 GLU A N 1
ATOM 750 C CA . GLU A 1 92 ? 19.812 -8.025 -25.974 1.00 85.19 92 GLU A CA 1
ATOM 751 C C . GLU A 1 92 ? 19.297 -6.584 -25.842 1.00 85.19 92 GLU A C 1
ATOM 753 O O . GLU A 1 92 ? 18.611 -6.079 -26.726 1.00 85.19 92 GLU A O 1
ATOM 758 N N . LEU A 1 93 ? 19.651 -5.898 -24.747 1.00 86.44 93 LEU A N 1
ATOM 759 C CA . LEU A 1 93 ? 19.360 -4.478 -24.571 1.00 86.44 93 LEU A CA 1
ATOM 760 C C . LEU A 1 93 ? 20.135 -3.622 -25.579 1.00 86.44 93 LEU A C 1
ATOM 762 O O . LEU A 1 93 ? 19.543 -2.752 -26.203 1.00 86.44 93 LEU A O 1
ATOM 766 N N . GLU A 1 94 ? 21.424 -3.898 -25.783 1.00 86.25 94 GLU A N 1
ATOM 767 C CA . GLU A 1 94 ? 22.237 -3.237 -26.810 1.00 86.25 94 GLU A CA 1
ATOM 768 C C . GLU A 1 94 ? 21.682 -3.505 -28.213 1.00 86.25 94 GLU A C 1
ATOM 770 O O . GLU A 1 94 ? 21.553 -2.577 -29.006 1.00 86.25 94 GLU A O 1
ATOM 775 N N . ALA A 1 95 ? 21.261 -4.741 -28.506 1.00 86.12 95 ALA A N 1
ATOM 776 C CA . ALA A 1 95 ? 20.603 -5.067 -29.772 1.00 86.12 95 ALA A CA 1
ATOM 777 C C . ALA A 1 95 ? 19.291 -4.282 -29.974 1.00 86.12 95 ALA A C 1
ATOM 779 O O . ALA A 1 95 ? 19.021 -3.815 -31.078 1.00 86.12 95 ALA A O 1
ATOM 780 N N . TYR A 1 96 ? 18.500 -4.097 -28.913 1.00 87.31 96 TYR A N 1
ATOM 781 C CA . TYR A 1 96 ? 17.284 -3.280 -28.935 1.00 87.31 96 TYR A CA 1
ATOM 782 C C . TYR A 1 96 ? 17.586 -1.780 -29.112 1.00 87.31 96 TYR A C 1
ATOM 784 O O . TYR A 1 96 ? 16.903 -1.101 -29.876 1.00 87.31 96 TYR A O 1
ATOM 792 N N . GLU A 1 97 ? 18.608 -1.249 -28.435 1.00 86.31 97 GLU A N 1
ATOM 793 C CA . GLU A 1 97 ? 19.004 0.166 -28.518 1.00 86.31 97 GLU A CA 1
ATOM 794 C C . GLU A 1 97 ? 19.632 0.520 -29.876 1.00 86.31 97 GLU A C 1
ATOM 796 O O . GLU A 1 97 ? 19.389 1.604 -30.406 1.00 86.31 97 GLU A O 1
ATOM 801 N N . CYS A 1 98 ? 20.411 -0.393 -30.462 1.00 88.00 98 CYS A N 1
ATOM 802 C CA . CYS A 1 98 ? 21.048 -0.217 -31.769 1.00 88.00 98 CYS A CA 1
ATOM 803 C C . CYS A 1 98 ? 20.120 -0.518 -32.958 1.00 88.00 98 CYS A C 1
ATOM 805 O O . CYS A 1 98 ? 20.512 -0.283 -34.103 1.00 88.00 98 CYS A O 1
ATOM 807 N N . ALA A 1 99 ? 18.913 -1.036 -32.716 1.00 87.69 99 ALA A N 1
ATOM 808 C CA . ALA A 1 99 ? 17.949 -1.342 -33.764 1.00 87.69 99 ALA A CA 1
ATOM 809 C C . ALA A 1 99 ? 17.452 -0.050 -34.462 1.00 87.69 99 ALA A C 1
ATOM 811 O O . ALA A 1 99 ? 16.930 0.851 -33.790 1.00 87.69 99 ALA A O 1
ATOM 812 N N . PRO A 1 100 ? 17.589 0.056 -35.801 1.00 82.31 100 PRO A N 1
ATOM 813 C CA . PRO A 1 100 ? 17.299 1.283 -36.543 1.00 82.31 100 PRO A CA 1
ATOM 814 C C . PRO A 1 100 ? 15.798 1.536 -36.730 1.00 82.31 100 PRO A C 1
ATOM 816 O O . PRO A 1 100 ? 15.386 2.692 -36.830 1.00 82.31 100 PRO A O 1
ATOM 819 N N . THR A 1 101 ? 14.980 0.479 -36.748 1.00 88.38 101 THR A N 1
ATOM 820 C CA . THR A 1 101 ? 13.531 0.562 -36.981 1.00 88.38 101 THR A CA 1
ATOM 821 C C . THR A 1 101 ? 12.745 0.015 -35.789 1.00 88.38 101 THR A C 1
ATOM 823 O O . THR A 1 101 ? 13.182 -0.913 -35.110 1.00 88.38 101 THR A O 1
ATOM 826 N N . GLU A 1 102 ? 11.527 0.519 -35.569 1.00 82.62 102 GLU A N 1
ATOM 827 C CA . GLU A 1 102 ? 10.595 -0.033 -34.568 1.00 82.62 102 GLU A CA 1
ATOM 828 C C . GLU A 1 102 ? 10.250 -1.516 -34.827 1.00 82.62 102 GLU A C 1
ATOM 830 O O . GLU A 1 102 ? 10.038 -2.278 -33.885 1.00 82.62 102 GLU A O 1
ATOM 835 N N . GLY A 1 103 ? 10.242 -1.950 -36.096 1.00 83.56 103 GLY A N 1
ATOM 836 C CA . GLY A 1 103 ? 10.046 -3.357 -36.467 1.00 83.56 103 GLY A CA 1
ATOM 837 C C . GLY A 1 103 ? 11.169 -4.270 -35.965 1.00 83.56 103 GLY A C 1
ATOM 838 O O . GLY A 1 103 ? 10.893 -5.321 -35.391 1.00 83.56 103 GLY A O 1
ATOM 839 N N . ASP A 1 104 ? 12.420 -3.822 -36.080 1.00 84.75 104 ASP A N 1
ATOM 840 C CA . ASP A 1 104 ? 13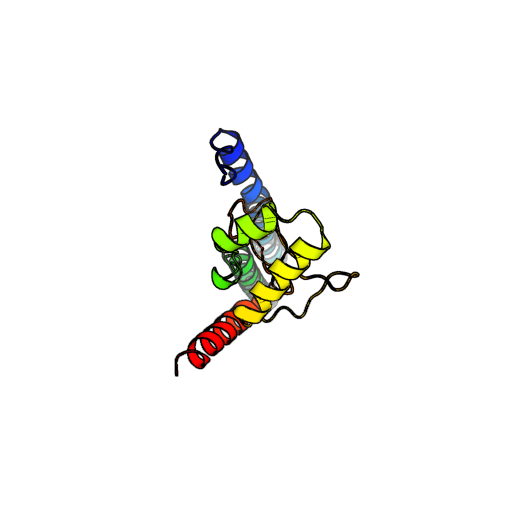.597 -4.565 -35.612 1.00 84.75 104 ASP A CA 1
ATOM 841 C C . ASP A 1 104 ? 13.604 -4.662 -34.077 1.00 84.75 104 ASP A C 1
ATOM 843 O O . ASP A 1 104 ? 13.887 -5.711 -33.499 1.00 84.75 104 ASP A O 1
ATOM 847 N N . ARG A 1 105 ? 13.201 -3.581 -33.391 1.00 86.69 105 ARG A N 1
ATOM 848 C CA . ARG A 1 105 ? 13.018 -3.570 -31.929 1.00 86.69 105 ARG A CA 1
ATOM 849 C C . ARG A 1 105 ? 11.975 -4.584 -31.470 1.00 86.69 105 ARG A C 1
ATOM 851 O O . ARG A 1 105 ? 12.190 -5.288 -30.481 1.00 86.69 105 ARG A O 1
ATOM 858 N N . ARG A 1 106 ? 10.846 -4.668 -32.183 1.00 85.75 106 ARG A N 1
ATOM 859 C CA . ARG A 1 106 ? 9.792 -5.655 -31.917 1.00 85.75 106 ARG A CA 1
ATOM 860 C C . ARG A 1 106 ? 10.326 -7.076 -32.086 1.00 85.75 106 ARG A C 1
ATOM 862 O O . ARG A 1 106 ? 10.079 -7.908 -31.216 1.00 85.75 106 ARG A O 1
ATOM 869 N N . GLU A 1 107 ? 11.076 -7.340 -33.153 1.00 86.88 107 GLU A N 1
ATOM 870 C CA . GLU A 1 107 ? 11.652 -8.660 -33.420 1.00 86.88 107 GLU A CA 1
ATOM 871 C C . GLU A 1 107 ? 12.616 -9.098 -32.309 1.00 86.88 107 GLU A C 1
ATOM 873 O O . GLU A 1 107 ? 12.525 -10.229 -31.831 1.00 86.88 107 GLU A O 1
ATOM 878 N N . VAL A 1 108 ? 13.481 -8.199 -31.822 1.00 88.00 108 VAL A N 1
ATOM 879 C CA . VAL A 1 108 ? 14.380 -8.479 -30.686 1.00 88.00 108 VAL A CA 1
ATOM 880 C C . VAL A 1 108 ? 13.583 -8.889 -29.440 1.00 88.00 108 VAL A C 1
ATOM 882 O O . VAL A 1 108 ? 13.898 -9.895 -28.800 1.00 88.00 108 VAL A O 1
ATOM 885 N N . LEU A 1 109 ? 12.507 -8.163 -29.116 1.00 87.00 109 LEU A N 1
ATOM 886 C CA . LEU A 1 109 ? 11.647 -8.479 -27.970 1.00 87.00 109 LEU A CA 1
ATOM 887 C C . LEU A 1 109 ? 10.888 -9.803 -28.146 1.00 87.00 109 LEU A C 1
ATOM 889 O O . LEU A 1 109 ? 10.795 -10.585 -27.197 1.00 87.00 109 LEU A O 1
ATOM 893 N N . GLU A 1 110 ? 10.351 -10.069 -29.339 1.00 86.31 110 GLU A N 1
ATOM 894 C CA . GLU A 1 110 ? 9.641 -11.313 -29.657 1.00 86.31 110 GLU A CA 1
ATOM 895 C C . GLU A 1 110 ? 10.582 -12.521 -29.620 1.00 86.31 110 GLU A C 1
ATOM 897 O O . GLU A 1 110 ? 10.251 -13.540 -29.007 1.00 86.31 110 GLU A O 1
ATOM 902 N N . ARG A 1 111 ? 11.789 -12.390 -30.180 1.00 87.25 111 ARG A N 1
ATOM 903 C CA . ARG A 1 111 ? 12.833 -13.418 -30.134 1.00 87.25 111 ARG A CA 1
ATOM 904 C C . ARG A 1 111 ? 13.248 -13.724 -28.702 1.00 87.25 111 ARG A C 1
ATOM 906 O O . ARG A 1 111 ? 13.348 -14.895 -28.336 1.00 87.25 111 ARG A O 1
ATOM 913 N N . PHE A 1 112 ? 13.465 -12.695 -27.885 1.00 86.25 112 PHE A N 1
ATOM 914 C CA . PHE A 1 112 ? 13.809 -12.867 -26.477 1.00 86.25 112 PHE A CA 1
ATOM 915 C C . PHE A 1 112 ? 12.682 -13.571 -25.706 1.00 86.25 112 PHE A C 1
ATOM 917 O O . PHE A 1 112 ? 12.934 -14.542 -24.990 1.00 86.25 112 PHE A O 1
ATOM 924 N N . ALA A 1 113 ? 11.431 -13.141 -25.896 1.00 84.81 113 ALA A N 1
ATOM 925 C CA . ALA A 1 113 ? 10.277 -13.749 -25.239 1.00 84.81 113 ALA A CA 1
ATOM 926 C C . ALA A 1 113 ? 10.071 -15.217 -25.640 1.00 84.81 113 ALA A C 1
ATOM 928 O O . ALA A 1 113 ? 9.819 -16.051 -24.769 1.00 84.81 113 ALA A O 1
ATOM 929 N N . ALA A 1 114 ? 10.230 -15.541 -26.927 1.00 83.38 114 ALA A N 1
ATOM 930 C CA . ALA A 1 114 ? 10.136 -16.905 -27.437 1.00 83.38 114 ALA A CA 1
ATOM 931 C C . ALA A 1 114 ? 11.268 -17.796 -26.903 1.00 83.38 114 ALA A C 1
ATOM 933 O O . ALA A 1 114 ? 11.011 -18.903 -26.435 1.00 83.38 114 ALA A O 1
ATOM 934 N N . LYS A 1 115 ? 12.510 -17.295 -26.899 1.00 82.62 115 LYS A N 1
ATOM 935 C CA . LYS A 1 115 ? 13.692 -18.011 -26.390 1.00 82.62 115 LYS A CA 1
ATOM 936 C C . LYS A 1 115 ? 13.571 -18.366 -24.907 1.00 82.62 115 LYS A C 1
ATOM 938 O O . LYS A 1 115 ? 14.015 -19.433 -24.499 1.00 82.62 115 LYS A O 1
ATOM 943 N N . HIS A 1 116 ? 12.982 -17.477 -24.110 1.00 77.44 116 HIS A N 1
ATOM 944 C CA . HIS A 1 116 ? 12.801 -17.667 -22.669 1.00 77.44 116 HIS A CA 1
ATOM 945 C C . HIS A 1 116 ? 11.430 -18.245 -22.283 1.00 77.44 116 HIS A C 1
ATOM 947 O O . HIS A 1 116 ? 11.155 -18.384 -21.093 1.00 77.44 116 HIS A O 1
ATOM 953 N N . GLY A 1 117 ? 10.569 -18.575 -23.256 1.00 74.56 117 GLY A N 1
ATOM 954 C CA . GLY A 1 117 ? 9.243 -19.145 -23.003 1.00 74.56 117 GLY A CA 1
ATOM 955 C C . GLY A 1 117 ? 8.366 -18.277 -22.094 1.00 74.56 117 GLY A C 1
ATOM 956 O O . GLY A 1 117 ? 7.637 -18.802 -21.253 1.00 74.56 117 GLY A O 1
ATOM 957 N N . LEU A 1 118 ? 8.470 -16.947 -22.198 1.00 77.81 118 LEU A N 1
ATOM 958 C CA . LEU A 1 118 ? 7.790 -16.042 -21.271 1.00 77.81 118 LEU A CA 1
ATOM 959 C C . LEU A 1 118 ? 6.266 -16.064 -21.510 1.00 77.81 118 LEU A C 1
ATOM 961 O O . LEU A 1 118 ? 5.830 -15.838 -22.642 1.00 77.81 118 LEU A O 1
ATOM 965 N N . PRO A 1 119 ? 5.431 -16.257 -20.468 1.00 67.50 119 PRO A N 1
ATOM 966 C CA . PRO A 1 119 ? 3.975 -16.267 -20.602 1.00 67.50 119 PRO A CA 1
ATOM 967 C C . PRO A 1 119 ? 3.429 -14.836 -20.751 1.00 67.50 119 PRO A C 1
ATOM 969 O O . PRO A 1 119 ? 2.850 -14.263 -19.828 1.00 67.50 119 PRO A O 1
ATOM 972 N N . VAL A 1 120 ? 3.640 -14.223 -21.918 1.00 69.44 120 VAL A N 1
ATOM 973 C CA . VAL A 1 120 ? 3.163 -12.871 -22.245 1.00 69.44 120 VAL A CA 1
ATOM 974 C C . VAL A 1 120 ? 1.976 -12.979 -23.200 1.00 69.44 120 VAL A C 1
ATOM 976 O O . VAL A 1 120 ? 2.126 -12.968 -24.417 1.00 69.44 120 VAL A O 1
ATOM 979 N N . SER A 1 121 ? 0.772 -13.103 -22.633 1.00 65.06 121 SER A N 1
ATOM 980 C CA . SER A 1 121 ? -0.475 -13.154 -23.414 1.00 65.06 121 SER A CA 1
ATOM 981 C C . SER A 1 121 ? -0.985 -11.765 -23.822 1.00 65.06 121 SER A C 1
ATOM 983 O O . SER A 1 121 ? -1.802 -11.658 -24.735 1.00 65.06 121 SER A O 1
ATOM 985 N N . ASN A 1 122 ? -0.538 -10.704 -23.142 1.00 69.31 122 ASN A N 1
ATOM 986 C CA . ASN A 1 122 ? -1.000 -9.337 -23.370 1.00 69.31 122 ASN A CA 1
ATOM 987 C C . ASN A 1 122 ? -0.145 -8.645 -24.431 1.00 69.31 122 ASN A C 1
ATOM 989 O O . ASN A 1 122 ? 1.061 -8.467 -24.243 1.00 69.31 122 ASN A O 1
ATOM 993 N N . ARG A 1 123 ? -0.780 -8.233 -25.526 1.00 72.56 123 ARG A N 1
ATOM 994 C CA . ARG A 1 123 ? -0.152 -7.484 -26.615 1.00 72.56 123 ARG A CA 1
ATOM 995 C C . ARG A 1 123 ? -0.751 -6.079 -26.691 1.00 72.56 123 ARG A C 1
ATOM 997 O O . ARG A 1 123 ? -1.883 -5.854 -26.263 1.00 72.56 123 ARG A O 1
ATOM 1004 N N . THR A 1 124 ? 0.010 -5.115 -27.201 1.00 70.25 124 THR A N 1
ATOM 1005 C CA . THR A 1 124 ? -0.514 -3.778 -27.526 1.00 70.25 124 THR A CA 1
ATOM 1006 C C . THR A 1 124 ? -1.620 -3.875 -28.586 1.00 70.25 124 THR A C 1
ATOM 1008 O O . THR A 1 124 ? -1.811 -4.919 -29.207 1.00 70.25 124 THR A O 1
ATOM 1011 N N . MET A 1 125 ? -2.339 -2.776 -28.844 1.00 65.88 125 MET A N 1
ATOM 1012 C CA . MET A 1 125 ? -3.365 -2.722 -29.904 1.00 65.88 125 MET A CA 1
ATOM 1013 C C . MET A 1 125 ? -2.806 -3.042 -31.304 1.00 65.88 125 MET A C 1
ATOM 1015 O O . MET A 1 125 ? -3.546 -3.468 -32.182 1.00 65.88 125 MET A O 1
ATOM 1019 N N . THR A 1 126 ? -1.497 -2.875 -31.495 1.00 70.50 126 THR A N 1
ATOM 1020 C CA . THR A 1 126 ? -0.727 -3.224 -32.701 1.00 70.50 126 THR A CA 1
ATOM 1021 C C . THR A 1 126 ? -0.188 -4.663 -32.692 1.00 70.50 126 THR A C 1
ATOM 1023 O O . THR A 1 126 ? 0.441 -5.107 -33.652 1.00 70.50 126 THR A O 1
ATOM 1026 N N . GLY A 1 127 ? -0.443 -5.424 -31.625 1.00 73.62 127 GLY A N 1
ATOM 1027 C CA . GLY A 1 127 ? 0.010 -6.8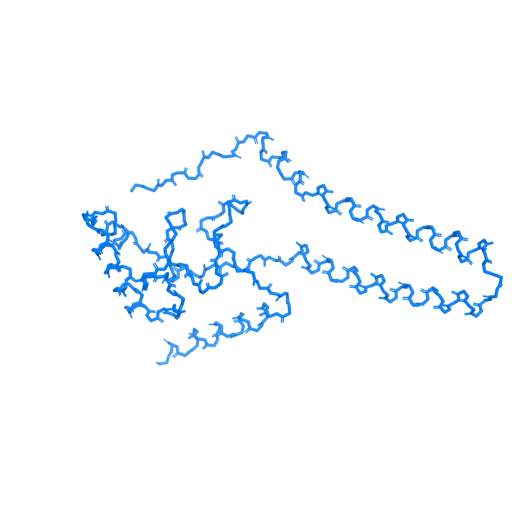04 -31.467 1.00 73.62 127 GLY A CA 1
ATOM 1028 C C . GLY A 1 127 ? 1.436 -6.953 -30.922 1.00 73.62 127 GLY A C 1
ATOM 1029 O O . GLY A 1 127 ? 1.943 -8.076 -30.894 1.00 73.62 127 GLY A O 1
ATOM 1030 N N . ASP A 1 128 ? 2.076 -5.872 -30.473 1.00 78.06 128 ASP A N 1
ATOM 1031 C CA . ASP A 1 128 ? 3.460 -5.871 -29.984 1.00 78.06 128 ASP A CA 1
ATOM 1032 C C . ASP A 1 128 ? 3.560 -6.287 -28.512 1.00 78.06 128 ASP A C 1
ATOM 1034 O O . ASP A 1 128 ? 2.639 -6.099 -27.709 1.00 78.06 128 ASP A O 1
ATOM 1038 N N . ILE A 1 129 ? 4.726 -6.810 -28.133 1.00 82.50 129 ILE A N 1
ATOM 1039 C CA . ILE A 1 129 ? 5.067 -7.076 -26.735 1.00 82.50 129 ILE A CA 1
ATOM 1040 C C . ILE A 1 129 ? 5.294 -5.749 -26.002 1.00 82.50 129 ILE A C 1
ATOM 1042 O O . ILE A 1 129 ? 6.028 -4.872 -26.453 1.00 82.50 129 ILE A O 1
ATOM 1046 N N . ARG A 1 130 ? 4.682 -5.603 -24.824 1.00 80.62 130 ARG A N 1
ATOM 1047 C CA . ARG A 1 130 ? 4.792 -4.385 -24.014 1.00 80.62 130 ARG A CA 1
ATOM 1048 C C . ARG A 1 130 ? 6.144 -4.347 -23.299 1.00 80.62 130 ARG A C 1
ATOM 1050 O O . ARG A 1 130 ? 6.385 -5.136 -22.392 1.00 80.62 130 ARG A O 1
ATOM 1057 N N . TYR A 1 131 ? 6.992 -3.382 -23.635 1.00 84.00 131 TYR A N 1
ATOM 1058 C CA . TYR A 1 131 ? 8.283 -3.155 -22.977 1.00 84.00 131 TYR A CA 1
ATOM 1059 C C . TYR A 1 131 ? 8.261 -1.903 -22.081 1.00 84.00 131 TYR A C 1
ATOM 1061 O O . TYR A 1 131 ? 7.432 -1.001 -22.245 1.00 84.00 131 TYR A O 1
ATOM 1069 N N . CYS A 1 132 ? 9.120 -1.865 -21.061 1.00 83.19 132 CYS A N 1
ATOM 1070 C CA . CYS A 1 132 ? 9.348 -0.681 -20.239 1.00 83.19 132 CYS A CA 1
ATOM 1071 C C . CYS A 1 132 ? 10.806 -0.236 -20.338 1.00 83.19 132 CYS A C 1
ATOM 1073 O O . CYS A 1 132 ? 11.670 -0.866 -19.739 1.00 83.19 132 CYS A O 1
ATOM 1075 N N . GLU A 1 133 ? 11.055 0.901 -20.985 1.00 80.62 133 GLU A N 1
ATOM 1076 C CA . GLU A 1 133 ? 12.400 1.486 -21.120 1.00 80.62 133 GLU A CA 1
ATOM 1077 C C . GLU A 1 133 ? 13.005 1.893 -19.772 1.00 80.62 133 GLU A C 1
ATOM 1079 O O . GLU A 1 133 ? 14.184 1.682 -19.524 1.00 80.62 133 GLU A O 1
ATOM 1084 N N . LYS A 1 134 ? 12.181 2.406 -18.849 1.00 75.75 134 LYS A N 1
ATOM 1085 C CA . LYS A 1 134 ? 12.638 2.836 -17.516 1.00 75.75 134 LYS A CA 1
ATOM 1086 C C . LYS A 1 134 ? 13.098 1.676 -16.636 1.00 75.75 134 LYS A C 1
ATOM 1088 O O . LYS A 1 134 ? 13.992 1.844 -15.815 1.00 75.75 134 LYS A O 1
ATOM 1093 N N . CYS A 1 135 ? 12.447 0.520 -16.764 1.00 76.56 135 CYS A N 1
ATOM 1094 C CA . CYS A 1 135 ? 12.789 -0.669 -15.986 1.00 76.56 135 CYS A CA 1
ATOM 1095 C C . CYS A 1 135 ? 13.725 -1.612 -16.752 1.00 76.56 135 CYS A C 1
ATOM 1097 O O . CYS A 1 135 ? 14.359 -2.445 -16.121 1.00 76.56 135 CYS A O 1
ATOM 1099 N N . CYS A 1 136 ? 13.800 -1.527 -18.081 1.00 83.44 136 CYS A N 1
ATOM 1100 C CA . CYS A 1 136 ? 14.468 -2.489 -18.964 1.00 83.44 136 CYS A CA 1
ATOM 1101 C C . CYS A 1 136 ? 13.926 -3.931 -18.856 1.00 83.44 136 CYS A C 1
ATOM 1103 O O . CYS A 1 136 ? 14.683 -4.901 -18.930 1.00 83.44 136 CYS A O 1
ATOM 1105 N N . HIS A 1 137 ? 12.611 -4.083 -18.668 1.00 81.81 137 HIS A N 1
ATOM 1106 C CA . HIS A 1 137 ? 11.936 -5.387 -18.611 1.00 81.81 137 HIS A CA 1
ATOM 1107 C C . HIS A 1 137 ? 10.762 -5.441 -19.591 1.00 81.81 137 HIS A C 1
ATOM 1109 O O . HIS A 1 137 ? 10.082 -4.435 -19.827 1.00 81.81 137 HIS A O 1
ATOM 1115 N N . ILE A 1 138 ? 10.482 -6.639 -20.101 1.00 83.94 138 ILE A N 1
ATOM 1116 C CA . ILE A 1 138 ? 9.203 -6.944 -20.744 1.00 83.94 138 ILE A CA 1
ATOM 1117 C C . ILE A 1 138 ? 8.122 -6.924 -19.663 1.00 83.94 138 ILE A C 1
ATOM 1119 O O . ILE A 1 138 ? 8.273 -7.561 -18.623 1.00 83.94 138 ILE A O 1
ATOM 1123 N N . LYS A 1 139 ? 7.039 -6.176 -19.890 1.00 79.06 139 LYS A N 1
ATOM 1124 C CA . LYS A 1 139 ? 5.917 -6.075 -18.956 1.00 79.06 139 LYS A CA 1
ATOM 1125 C C . LYS A 1 139 ? 5.118 -7.378 -19.007 1.00 79.06 139 LYS A C 1
ATOM 1127 O O . LYS A 1 139 ? 4.506 -7.658 -20.039 1.00 79.06 139 LYS A O 1
ATOM 1132 N N . PRO A 1 140 ? 5.092 -8.168 -17.926 1.00 76.44 140 PRO A N 1
ATOM 1133 C CA . PRO A 1 140 ? 4.184 -9.301 -17.853 1.00 76.44 140 PRO A CA 1
ATOM 1134 C C . PRO A 1 140 ? 2.738 -8.811 -17.651 1.00 76.44 140 PRO A C 1
ATOM 1136 O O . PRO A 1 140 ? 2.530 -7.632 -17.366 1.00 76.44 140 PRO A O 1
ATOM 1139 N N . ASP A 1 141 ? 1.750 -9.698 -17.824 1.00 72.44 141 ASP A N 1
ATOM 1140 C CA . ASP A 1 141 ? 0.345 -9.334 -18.094 1.00 72.44 141 ASP A CA 1
ATOM 1141 C C . ASP A 1 141 ? -0.167 -8.083 -17.354 1.00 72.44 141 ASP A C 1
ATOM 1143 O O . ASP A 1 141 ? -0.239 -7.032 -17.951 1.00 72.44 141 ASP A O 1
ATOM 1147 N N . ARG A 1 142 ? -0.463 -8.067 -16.067 1.00 71.25 142 ARG A N 1
ATOM 1148 C CA . ARG A 1 142 ? -1.120 -6.925 -15.393 1.00 71.25 142 ARG A CA 1
ATOM 1149 C C . ARG A 1 142 ? -0.135 -5.969 -14.712 1.00 71.25 142 ARG A C 1
ATOM 1151 O O . ARG A 1 142 ? -0.477 -5.331 -13.716 1.00 71.25 142 ARG A O 1
ATOM 1158 N N . CYS A 1 143 ? 1.092 -5.878 -15.225 1.00 74.00 143 CYS A N 1
ATOM 1159 C CA . CYS A 1 143 ? 2.125 -5.007 -14.673 1.00 74.00 143 CYS A CA 1
ATOM 1160 C C . CYS A 1 143 ? 2.095 -3.594 -15.242 1.00 74.00 143 CYS A C 1
ATOM 1162 O O . CYS A 1 143 ? 2.048 -3.374 -16.457 1.00 74.00 143 CYS A O 1
ATOM 1164 N N . HIS A 1 144 ? 2.281 -2.626 -14.348 1.00 75.06 144 HIS A N 1
ATOM 1165 C CA . HIS A 1 144 ? 2.492 -1.232 -14.707 1.00 75.06 144 HIS A CA 1
ATOM 1166 C C . HIS A 1 144 ? 3.730 -0.683 -14.001 1.00 75.06 144 HIS A C 1
ATOM 1168 O O . HIS A 1 144 ? 4.016 -1.021 -12.858 1.00 75.06 144 HIS A O 1
ATOM 1174 N N . HIS A 1 145 ? 4.476 0.176 -14.695 1.00 73.31 145 HIS A N 1
ATOM 1175 C CA . HIS A 1 145 ? 5.598 0.888 -14.092 1.00 73.31 145 HIS A CA 1
ATOM 1176 C C . HIS A 1 145 ? 5.072 1.887 -13.060 1.00 73.31 145 HIS A C 1
ATOM 1178 O O . HIS A 1 145 ? 4.270 2.757 -13.407 1.00 73.31 145 HIS A O 1
ATOM 1184 N N . CYS A 1 146 ? 5.548 1.787 -11.821 1.00 70.88 146 CYS A N 1
ATOM 1185 C CA . CYS A 1 146 ? 5.216 2.738 -10.774 1.00 70.88 146 CYS A CA 1
ATOM 1186 C C . CYS A 1 146 ? 6.380 3.711 -10.557 1.00 70.88 146 CYS A C 1
ATOM 1188 O O . CYS A 1 146 ? 7.400 3.362 -9.966 1.00 70.88 146 CYS A O 1
ATOM 1190 N N . SER A 1 147 ? 6.211 4.968 -10.971 1.00 65.62 147 SER A N 1
ATOM 1191 C CA . SER A 1 147 ? 7.218 6.022 -10.760 1.00 65.62 147 SER A CA 1
ATOM 1192 C C . SER A 1 147 ? 7.466 6.338 -9.279 1.00 65.62 147 SER A C 1
ATOM 1194 O O . SER A 1 147 ? 8.517 6.860 -8.925 1.00 65.62 147 SER A O 1
ATOM 1196 N N . VAL A 1 148 ? 6.509 6.008 -8.409 1.00 63.28 148 VAL A N 1
ATOM 1197 C CA . VAL A 1 148 ? 6.547 6.268 -6.961 1.00 63.28 148 VAL A CA 1
ATOM 1198 C C . VAL A 1 148 ? 7.319 5.186 -6.191 1.00 63.28 148 VAL A C 1
ATOM 1200 O O . VAL A 1 148 ? 7.728 5.416 -5.050 1.00 63.28 148 VAL A O 1
ATOM 1203 N N . CYS A 1 149 ? 7.501 4.004 -6.788 1.00 61.66 149 CYS A N 1
ATOM 1204 C CA . CYS A 1 149 ? 8.217 2.884 -6.176 1.00 61.66 149 CYS A CA 1
ATOM 1205 C C . CYS A 1 149 ? 9.732 2.939 -6.416 1.00 61.66 149 CYS A C 1
ATOM 1207 O O . CYS A 1 149 ? 10.461 2.331 -5.648 1.00 61.66 149 CYS A O 1
ATOM 1209 N N . GLY A 1 150 ? 10.214 3.687 -7.415 1.00 54.88 150 GLY A N 1
ATOM 1210 C CA . GLY A 1 150 ? 11.631 4.054 -7.568 1.00 54.88 150 GLY A CA 1
ATOM 1211 C C . GLY A 1 150 ? 12.609 2.927 -7.933 1.00 54.88 150 GLY A C 1
ATOM 1212 O O . GLY A 1 150 ? 13.700 3.225 -8.411 1.00 54.88 150 GLY A O 1
ATOM 1213 N N . ASP A 1 151 ? 12.234 1.657 -7.775 1.00 56.50 151 ASP A N 1
ATOM 1214 C CA . ASP A 1 151 ? 13.116 0.527 -8.063 1.00 56.50 151 ASP A CA 1
ATOM 1215 C C . ASP A 1 151 ? 13.057 0.094 -9.533 1.00 56.50 151 ASP A C 1
ATOM 1217 O O . ASP A 1 151 ? 11.993 0.054 -10.159 1.00 56.50 151 ASP A O 1
ATOM 1221 N N . SER A 1 152 ? 14.211 -0.317 -10.071 1.00 49.16 152 SER A N 1
ATOM 1222 C CA . SER A 1 152 ? 14.349 -0.896 -11.423 1.00 49.16 152 SER A CA 1
ATOM 1223 C C . SER A 1 152 ? 13.548 -2.195 -11.625 1.00 49.16 152 SER A C 1
ATOM 1225 O O . SER A 1 152 ? 13.319 -2.609 -12.759 1.00 49.16 152 SER A O 1
ATOM 1227 N N . SER A 1 153 ? 13.068 -2.800 -10.536 1.00 48.28 153 SER A N 1
ATOM 1228 C CA . SER A 1 153 ? 12.160 -3.952 -10.483 1.00 48.28 153 SER A CA 1
ATOM 1229 C C . SER A 1 153 ? 10.681 -3.575 -10.271 1.00 48.28 153 SER A C 1
ATOM 1231 O O . SER A 1 153 ? 9.831 -4.465 -10.225 1.00 48.28 153 SER A O 1
ATOM 1233 N N . SER A 1 154 ? 10.338 -2.284 -10.155 1.00 51.06 154 SER A N 1
ATOM 1234 C CA . SER A 1 154 ? 8.995 -1.807 -9.766 1.00 51.06 154 SER A CA 1
ATOM 1235 C C . SER A 1 154 ? 7.989 -1.687 -10.921 1.00 51.06 154 SER A C 1
ATOM 1237 O O . SER A 1 154 ? 7.263 -0.702 -11.084 1.00 51.06 154 SER A O 1
ATOM 1239 N N . CYS A 1 155 ? 7.901 -2.731 -11.741 1.00 55.12 155 CYS A N 1
ATOM 1240 C CA . CYS A 1 155 ? 6.658 -2.970 -12.465 1.00 55.12 155 CYS A CA 1
ATOM 1241 C C . CYS A 1 155 ? 5.689 -3.649 -11.488 1.00 55.12 155 CYS A C 1
ATOM 1243 O O . CYS A 1 155 ? 5.692 -4.866 -11.342 1.00 55.12 155 CYS A O 1
ATOM 1245 N N . SER A 1 156 ? 4.903 -2.851 -10.772 1.00 53.47 156 SER A N 1
ATOM 1246 C CA . SER A 1 156 ? 3.971 -3.342 -9.764 1.00 53.47 156 SER A CA 1
ATOM 1247 C C . SER A 1 156 ? 2.846 -4.136 -10.424 1.00 53.47 156 SER A C 1
ATOM 1249 O O . SER A 1 156 ? 2.179 -3.646 -11.341 1.00 53.47 156 SER A O 1
ATOM 1251 N N . TRP A 1 157 ? 2.617 -5.352 -9.937 1.00 53.06 157 TRP A N 1
ATOM 1252 C CA . TRP A 1 157 ? 1.370 -6.071 -10.171 1.00 53.06 157 TRP A CA 1
ATOM 1253 C C . TRP A 1 157 ? 0.309 -5.533 -9.215 1.00 53.06 157 TRP A C 1
ATOM 1255 O O . TRP A 1 157 ? 0.511 -5.537 -8.000 1.00 53.06 157 TRP A O 1
ATOM 1265 N N . HIS A 1 158 ? -0.841 -5.107 -9.737 1.00 49.84 158 HIS A N 1
ATOM 1266 C CA . HIS A 1 158 ? -2.028 -4.963 -8.895 1.00 49.84 158 HIS A CA 1
ATOM 1267 C C . HIS A 1 158 ? -2.586 -6.359 -8.626 1.00 49.84 158 HIS A C 1
ATOM 1269 O O . HIS A 1 158 ? -3.414 -6.872 -9.377 1.00 49.84 158 HIS A O 1
ATOM 1275 N N . MET A 1 159 ? -2.089 -6.983 -7.564 1.00 47.38 159 MET A N 1
ATOM 1276 C CA . MET A 1 159 ? -2.631 -8.231 -7.059 1.00 47.38 159 MET A CA 1
ATOM 1277 C C . MET A 1 159 ? -3.597 -7.917 -5.910 1.00 47.38 159 MET A C 1
ATOM 1279 O O . MET A 1 159 ? -3.172 -7.309 -4.928 1.00 47.38 159 MET A O 1
ATOM 1283 N N . PRO A 1 160 ? -4.881 -8.310 -5.975 1.00 45.97 160 PRO A N 1
ATOM 1284 C CA . PRO A 1 160 ? -5.724 -8.337 -4.787 1.00 45.97 160 PRO A CA 1
ATOM 1285 C C . PRO A 1 160 ? -5.049 -9.202 -3.715 1.00 45.97 160 PRO A C 1
ATOM 1287 O O . PRO A 1 160 ? -4.615 -10.315 -4.020 1.00 45.97 160 PRO A O 1
ATOM 1290 N N . SER A 1 161 ? -4.970 -8.723 -2.471 1.00 45.69 161 SER A N 1
ATOM 1291 C CA . SER A 1 161 ? -4.218 -9.353 -1.369 1.00 45.69 161 SER A CA 1
ATOM 1292 C C . SER A 1 161 ? -4.556 -10.836 -1.142 1.00 45.69 161 SER A C 1
ATOM 1294 O O . SER A 1 161 ? -3.704 -11.604 -0.714 1.00 45.69 161 SER A O 1
ATOM 1296 N N . PHE A 1 162 ? -5.766 -11.273 -1.509 1.00 41.47 162 PHE A N 1
ATOM 1297 C CA . PHE A 1 162 ? -6.200 -12.676 -1.444 1.00 41.47 162 PHE A CA 1
ATOM 1298 C C . PHE A 1 162 ? -5.544 -13.608 -2.480 1.00 41.47 162 PHE A C 1
ATOM 1300 O O . PHE A 1 162 ? -5.581 -14.822 -2.313 1.00 41.47 162 PHE A O 1
ATOM 1307 N N . THR A 1 163 ? -4.940 -13.064 -3.537 1.00 47.28 163 THR A N 1
ATOM 1308 C CA . THR A 1 163 ? -4.361 -13.828 -4.662 1.00 47.28 163 THR A CA 1
ATOM 1309 C C . THR A 1 163 ? -2.830 -13.790 -4.715 1.00 47.28 163 THR A C 1
ATOM 1311 O O . THR A 1 163 ? -2.217 -14.527 -5.491 1.00 47.28 163 THR A O 1
ATOM 1314 N N . ALA A 1 164 ? -2.184 -12.996 -3.854 1.00 43.44 164 ALA A N 1
ATOM 1315 C CA . ALA A 1 164 ? -0.723 -12.942 -3.756 1.00 43.44 164 ALA A CA 1
ATOM 1316 C C . ALA A 1 164 ? -0.121 -14.314 -3.394 1.00 43.44 164 ALA A C 1
ATOM 1318 O O . ALA A 1 164 ? 0.827 -14.766 -4.036 1.00 43.44 164 ALA A O 1
ATOM 1319 N N . SER A 1 165 ? -0.755 -15.028 -2.458 1.00 42.75 165 SER A N 1
ATOM 1320 C CA . SER A 1 165 ? -0.392 -16.398 -2.077 1.00 42.75 165 SER A CA 1
ATOM 1321 C C . SER A 1 165 ? -0.563 -17.398 -3.227 1.00 42.75 165 SER A C 1
ATOM 1323 O O . SER A 1 165 ? 0.299 -18.251 -3.433 1.00 42.75 165 SER A O 1
ATOM 1325 N N . SER A 1 166 ? -1.629 -17.270 -4.026 1.00 40.50 166 SER A N 1
ATOM 1326 C CA . SER A 1 166 ? -1.878 -18.166 -5.163 1.00 40.50 166 SER A CA 1
ATOM 1327 C C . SER A 1 166 ? -0.859 -18.014 -6.295 1.00 40.50 166 SER A C 1
ATOM 1329 O O . SER A 1 166 ? -0.513 -18.999 -6.935 1.00 40.50 166 SER A O 1
ATOM 1331 N N . TRP A 1 167 ? -0.310 -16.819 -6.518 1.00 46.44 167 TRP A N 1
ATOM 1332 C CA . TRP A 1 167 ? 0.639 -16.581 -7.612 1.00 46.44 167 TRP A CA 1
ATOM 1333 C C . TRP A 1 167 ? 2.086 -16.884 -7.243 1.00 46.44 167 TRP A C 1
ATOM 1335 O O . TRP A 1 167 ? 2.814 -17.411 -8.082 1.00 46.44 167 TRP A O 1
ATOM 1345 N N . GLN A 1 168 ? 2.495 -16.640 -5.990 1.00 49.03 168 GLN A N 1
ATOM 1346 C CA . GLN A 1 168 ? 3.760 -17.185 -5.483 1.00 49.03 168 GLN A CA 1
ATOM 1347 C C . GLN A 1 1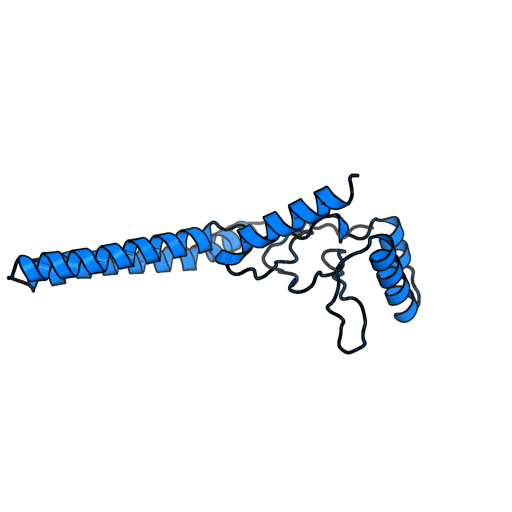68 ? 3.765 -18.712 -5.604 1.00 49.03 168 GLN A C 1
ATOM 1349 O O . GLN A 1 168 ? 4.724 -19.268 -6.131 1.00 49.03 168 GLN A O 1
ATOM 1354 N N . ALA A 1 169 ? 2.663 -19.376 -5.236 1.00 44.50 169 ALA A N 1
ATOM 1355 C CA . ALA A 1 169 ? 2.519 -20.818 -5.420 1.00 44.50 169 ALA A CA 1
ATOM 1356 C C . ALA A 1 169 ? 2.605 -21.228 -6.903 1.00 44.50 169 ALA A C 1
ATOM 1358 O O . ALA A 1 169 ? 3.347 -22.147 -7.240 1.00 44.50 169 ALA A O 1
ATOM 1359 N N . GLN A 1 170 ? 1.928 -20.510 -7.804 1.00 45.75 170 GLN A N 1
ATOM 1360 C CA . GLN A 1 170 ? 1.895 -20.838 -9.233 1.00 45.75 170 GLN A CA 1
ATOM 1361 C C . GLN A 1 170 ? 3.248 -20.613 -9.939 1.00 45.75 170 GLN A C 1
ATOM 1363 O O . GLN A 1 170 ? 3.623 -21.400 -10.805 1.00 45.75 170 GLN A O 1
ATOM 1368 N N . HIS A 1 171 ? 4.034 -19.607 -9.536 1.00 45.78 171 HIS A N 1
ATOM 1369 C CA . HIS A 1 171 ? 5.394 -19.393 -10.049 1.00 45.78 171 HIS A CA 1
ATOM 1370 C C . HIS A 1 171 ? 6.431 -20.348 -9.439 1.00 45.78 171 HIS A C 1
ATOM 1372 O O . HIS A 1 171 ? 7.327 -20.793 -10.157 1.00 45.78 171 HIS A O 1
ATOM 1378 N N . SER A 1 172 ? 6.295 -20.731 -8.163 1.00 40.09 172 SER A N 1
ATOM 1379 C CA . SER A 1 172 ? 7.111 -21.801 -7.572 1.00 40.09 172 SER A CA 1
ATOM 1380 C C . SER A 1 172 ? 6.888 -23.142 -8.278 1.00 40.09 172 SER A C 1
ATOM 1382 O O . SER A 1 172 ? 7.848 -23.876 -8.499 1.00 40.09 172 SER A O 1
ATOM 1384 N N . SER A 1 173 ? 5.656 -23.440 -8.708 1.00 35.16 173 SER A N 1
ATOM 1385 C CA . SER A 1 173 ? 5.352 -24.634 -9.508 1.00 35.16 173 SER A CA 1
ATOM 1386 C C . SER A 1 173 ? 5.962 -24.592 -10.916 1.00 35.16 173 SER A C 1
ATOM 1388 O O . SER A 1 173 ? 6.413 -25.622 -11.409 1.00 35.16 173 SER A O 1
ATOM 1390 N N . ILE A 1 174 ? 6.036 -23.416 -11.552 1.00 44.75 174 ILE A N 1
ATOM 1391 C CA . ILE A 1 174 ? 6.657 -23.256 -12.881 1.00 44.75 174 ILE A CA 1
ATOM 1392 C C . ILE A 1 174 ? 8.185 -23.413 -12.807 1.00 44.75 174 ILE A C 1
ATOM 1394 O O . ILE A 1 174 ? 8.760 -24.066 -13.672 1.00 44.75 174 ILE A O 1
ATOM 1398 N N . SER A 1 175 ? 8.846 -22.908 -11.757 1.00 39.78 175 SER A N 1
ATOM 1399 C CA . SER A 1 175 ? 10.284 -23.155 -11.546 1.00 39.78 175 SER A CA 1
ATOM 1400 C C . SER A 1 175 ? 10.616 -24.616 -11.217 1.00 39.78 175 SER A C 1
ATOM 1402 O O . SER A 1 175 ? 11.742 -25.041 -11.459 1.00 39.78 175 SER A O 1
ATOM 1404 N N . PHE A 1 176 ? 9.663 -25.395 -10.694 1.00 33.69 176 PHE A N 1
ATOM 1405 C CA . PHE A 1 176 ? 9.861 -26.824 -10.424 1.00 33.69 176 PHE A CA 1
ATOM 1406 C C . PHE A 1 176 ? 9.6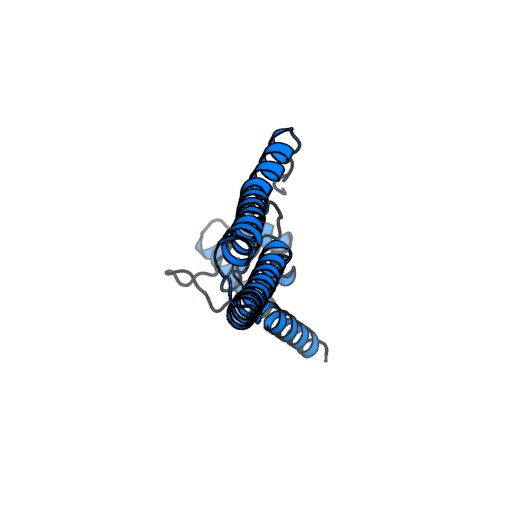93 -27.691 -11.684 1.00 33.69 176 PHE A C 1
ATOM 1408 O O . PHE A 1 176 ? 10.334 -28.728 -11.810 1.00 33.69 176 PHE A O 1
ATOM 1415 N N . ALA A 1 177 ? 8.877 -27.252 -12.648 1.00 35.19 177 ALA A N 1
ATOM 1416 C CA . ALA A 1 177 ? 8.623 -27.987 -13.889 1.00 35.19 177 ALA A CA 1
ATOM 1417 C C . ALA A 1 177 ? 9.735 -27.849 -14.950 1.00 35.19 177 ALA A C 1
ATOM 1419 O O . ALA A 1 177 ? 9.754 -28.617 -15.905 1.00 35.19 177 ALA A O 1
ATOM 1420 N N . SER A 1 178 ? 10.665 -26.898 -14.800 1.00 37.06 178 SER A N 1
ATOM 1421 C CA . SER A 1 178 ? 11.799 -26.693 -15.720 1.00 37.06 178 SER A CA 1
ATOM 1422 C C . SER A 1 178 ? 13.134 -27.255 -15.206 1.00 37.06 178 SER A C 1
ATOM 1424 O O . SER A 1 178 ? 14.179 -26.948 -15.775 1.00 37.06 178 SER A O 1
ATOM 1426 N N . GLY A 1 179 ? 13.118 -28.001 -14.097 1.00 37.84 179 GLY A N 1
ATOM 1427 C CA . GLY A 1 179 ? 14.303 -28.568 -13.439 1.00 37.84 179 GLY A CA 1
ATOM 1428 C C . GLY A 1 179 ? 14.356 -30.099 -13.428 1.00 37.84 179 GLY A C 1
ATOM 1429 O O . GLY A 1 179 ? 14.997 -30.656 -12.539 1.00 37.84 179 GLY A O 1
ATOM 1430 N N . GLY A 1 180 ? 13.661 -30.761 -14.358 1.00 30.55 180 GLY A N 1
ATOM 1431 C CA . GLY A 1 180 ? 13.675 -32.214 -14.556 1.00 30.55 180 GLY A CA 1
ATOM 1432 C C . GLY A 1 180 ? 14.149 -32.585 -15.950 1.00 30.55 180 GLY A C 1
ATOM 1433 O O . GLY A 1 180 ? 13.750 -31.870 -16.896 1.00 30.55 180 GLY A O 1
#

pLDDT: mean 72.64, std 17.21, range [30.55, 92.69]

Foldseek 3Di:
DDPPLPPDPDVVVVVLVVVVCVVVVVVVVVLVVVVCCCLPVVLPPPDPDPVVSVVSVVVVVVVVVVVVVVSCLVVPVDFDFDDCLQADDPVLVVQLVPDPDPVSNQVSNVVSCVVSVPPAPDADPVRGFDADPQLRGGQHDQFDADPSVSDSRPRGHPDDSVCPVVVVVVVVVVVVVVPD

Organism: Hyalella azteca (NCBI:txid294128)

InterPro domains:
  IPR039859 Palmitoyltransferase PFA4/ZDHHC16/ZDHHC20/ERF2-like [PTHR12246] (22-150)

Secondary structure (DSSP, 8-state):
---------SHHHHHHHHHHHHHHHHHHHHHHHHHHIIIIIITTTT---HHHHHHHHHHHHHHHHHHHHHHHHHHH-PPPPPPGGGBPPHHHHHHHHS-SSHHHHHHHHHHHHHHTT-----B-TTS-B-EETTTTEE--TTEEE-TTT--TT-EEE---TTTHHHHHHHHHHHHHHT--

Radius of gyration: 24.51 Å; chains: 1; bounding box: 55×49×67 Å

Sequence (180 aa):
MAPSTSYLSGPCSLCLRVAKWLPVIFIVAIVVWSYYAYVIQLNILTIESIVKKTLYLLVYHVLLILFAWSYWQTIFTEIGYVPKQFRLPPAELEAYECAPTEGDRREVLERFAAKHGLPVSNRTMTGDIRYCEKCCHIKPDRCHHCSVCGDSSSCSWHMPSFTASSWQAQHSSISFASGG